Protein AF-A0A6V7JXR1-F1 (afdb_monomer_lite)

Sequence (118 aa):
LPGAPGLMGMPGVDGLPGLRGERGEDGPPGITGQDGRPGPPGPQGPRGYTGSQGAPGFQGPPGEDAPPGPGPKSRGFHFARHSQSEMIPLCPRGTVKMWDGFSLLHIMGNSHPWAQDL

Organism: NCBI:txid1563983

InterPro domains:
  IPR001442 Collagen IV, non-collagenous [PF01413] (78-118)
  IPR001442 Collagen IV, non-collagenous [PS51403] (76-118)
  IPR008160 Collagen triple helix repeat [PF01391] (12-69)
  IPR016187 C-type lectin fold [SSF56436] (74-118)
  IPR036954 Collagen IV, non-collagenous domain superfamily [G3DSA:2.170.240.10] (73-118)
  IPR050149 Collagen superfamily [PTHR24023] (2-70)

pLDDT: mean 85.8, std 10.22, range [51.34, 97.69]

Secondary structure (DSSP, 8-state):
-PPPPPPPPPPPPPPPPPPPPPPPPPPPPPPPPPPPPPPPPPPPPPPPPPPPPPPPPPPPPPPPPPPPPPPPPP---------SSSSPPPPPTT-----------EEEETTEEEEPP-

Structure (mmCIF, N/CA/C/O backbone):
data_AF-A0A6V7JXR1-F1
#
_entry.id   AF-A0A6V7JXR1-F1
#
loop_
_atom_site.group_PDB
_atom_site.id
_atom_site.type_symbol
_atom_site.label_atom_id
_atom_site.label_alt_id
_atom_site.label_comp_id
_atom_site.label_asym_id
_atom_site.label_entity_id
_atom_site.label_seq_id
_atom_site.pdbx_PDB_ins_code
_atom_site.Cartn_x
_atom_site.Cartn_y
_atom_site.Cartn_z
_atom_site.occupancy
_atom_site.B_iso_or_equiv
_atom_site.auth_seq_id
_atom_site.auth_comp_id
_atom_site.auth_asym_id
_atom_site.auth_atom_id
_atom_site.pdbx_PDB_model_num
ATOM 1 N N . LEU A 1 1 ? 58.995 15.374 -169.974 1.00 58.78 1 LEU A N 1
ATOM 2 C CA . LEU A 1 1 ? 59.834 14.205 -169.623 1.00 58.78 1 LEU A CA 1
ATOM 3 C C . LEU A 1 1 ? 60.192 14.318 -168.141 1.00 58.78 1 LEU A C 1
ATOM 5 O O . LEU A 1 1 ? 60.708 15.370 -167.779 1.00 58.78 1 LEU A O 1
ATOM 9 N N . PRO A 1 2 ? 59.849 13.340 -167.283 1.00 51.34 2 PRO A N 1
ATOM 10 C CA . PRO A 1 2 ? 60.219 13.355 -165.863 1.00 51.34 2 PRO A CA 1
ATOM 11 C C . PRO A 1 2 ? 61.742 13.228 -165.673 1.00 51.34 2 PRO A C 1
ATOM 13 O O . PRO A 1 2 ? 62.398 12.540 -166.453 1.00 51.34 2 PRO A O 1
ATOM 16 N N . GLY A 1 3 ? 62.290 13.922 -164.668 1.00 59.38 3 GLY A N 1
ATOM 17 C CA . GLY A 1 3 ? 63.732 14.067 -164.424 1.00 59.38 3 GLY A CA 1
ATOM 18 C C . GLY A 1 3 ? 64.395 12.873 -163.729 1.00 59.38 3 GLY A C 1
ATOM 19 O O . GLY A 1 3 ? 63.743 12.107 -163.022 1.00 59.38 3 GLY A O 1
ATOM 20 N N . ALA A 1 4 ? 65.712 12.737 -163.919 1.00 65.75 4 ALA A N 1
ATOM 21 C CA . ALA A 1 4 ? 66.526 11.763 -163.198 1.00 65.75 4 ALA A CA 1
ATOM 22 C C . ALA A 1 4 ? 66.590 12.134 -161.700 1.00 65.75 4 ALA A C 1
ATOM 24 O O . ALA A 1 4 ? 66.831 13.304 -161.387 1.00 65.75 4 ALA A O 1
ATOM 25 N N . PRO A 1 5 ? 66.373 11.184 -160.772 1.00 69.50 5 PRO A N 1
ATOM 26 C CA . PRO A 1 5 ? 66.437 11.461 -159.340 1.00 69.50 5 PRO A CA 1
ATOM 27 C C . PRO A 1 5 ? 67.818 11.971 -158.918 1.00 69.50 5 PRO A C 1
ATOM 29 O O . PRO A 1 5 ? 68.842 11.476 -159.391 1.00 69.50 5 PRO A O 1
ATOM 32 N N . GLY A 1 6 ? 67.842 12.942 -158.002 1.00 72.75 6 GLY A N 1
ATOM 33 C CA . GLY A 1 6 ? 69.082 13.403 -157.382 1.00 72.75 6 GLY A CA 1
ATOM 34 C C . GLY A 1 6 ? 69.777 12.268 -156.626 1.00 72.75 6 GLY A C 1
ATOM 35 O O . GLY A 1 6 ? 69.119 11.436 -156.000 1.00 72.75 6 GLY A O 1
ATOM 36 N N . LEU A 1 7 ? 71.110 12.235 -156.693 1.00 71.62 7 LEU A N 1
ATOM 37 C CA . LEU A 1 7 ? 71.924 11.293 -155.924 1.00 71.62 7 LEU A CA 1
ATOM 38 C C . LEU A 1 7 ? 71.682 11.497 -154.424 1.00 71.62 7 LEU A C 1
ATOM 40 O O . LEU A 1 7 ? 71.656 12.624 -153.929 1.00 71.62 7 LEU A O 1
ATOM 44 N N . MET A 1 8 ? 71.492 10.389 -153.713 1.00 68.38 8 MET A N 1
ATOM 45 C CA . MET A 1 8 ? 71.222 10.385 -152.279 1.00 68.38 8 MET A CA 1
ATOM 46 C C . MET A 1 8 ? 72.447 10.890 -151.509 1.00 68.38 8 MET A C 1
ATOM 48 O O . MET A 1 8 ? 73.565 10.438 -151.758 1.00 68.38 8 MET A O 1
ATOM 52 N N . GLY A 1 9 ? 72.238 11.823 -150.578 1.00 74.56 9 GLY A N 1
ATOM 53 C CA . GLY A 1 9 ? 73.297 12.286 -149.683 1.00 74.56 9 GLY A CA 1
ATOM 54 C C . GLY A 1 9 ? 73.827 11.141 -148.818 1.00 74.56 9 GLY A C 1
ATOM 55 O O . GLY A 1 9 ? 73.065 10.261 -148.419 1.00 74.56 9 GLY A O 1
ATOM 56 N N . MET A 1 10 ? 75.132 11.142 -148.539 1.00 75.56 10 MET A N 1
ATOM 57 C CA . MET A 1 10 ? 75.728 10.156 -147.637 1.00 75.56 10 MET A CA 1
ATOM 58 C C . MET A 1 10 ? 75.126 10.282 -146.228 1.00 75.56 10 MET A C 1
ATOM 60 O O . MET A 1 10 ? 74.868 11.408 -145.790 1.00 75.56 10 MET A O 1
ATOM 64 N N . PRO A 1 11 ? 74.912 9.166 -145.506 1.00 74.12 11 PRO A N 1
ATOM 65 C CA . PRO A 1 11 ? 74.471 9.222 -144.117 1.00 74.12 11 PRO A CA 1
ATOM 66 C C . PRO A 1 11 ? 75.457 10.020 -143.256 1.00 74.12 11 PRO A C 1
ATOM 68 O O . PRO A 1 11 ? 76.671 9.929 -143.447 1.00 74.12 11 PRO A O 1
ATOM 71 N N . GLY A 1 12 ? 74.934 10.799 -142.307 1.00 75.00 12 GLY A N 1
ATOM 72 C CA . GLY A 1 12 ? 75.764 11.469 -141.307 1.00 75.00 12 GLY A CA 1
ATOM 73 C C . GLY A 1 12 ? 76.492 10.456 -140.420 1.00 75.00 12 GLY A C 1
ATOM 74 O O . GLY A 1 12 ? 76.003 9.349 -140.213 1.00 75.00 12 GLY A O 1
ATOM 75 N N . VAL A 1 13 ? 77.663 10.833 -139.905 1.00 75.94 13 VAL A N 1
ATOM 76 C CA . VAL A 1 13 ? 78.396 10.031 -138.913 1.00 75.94 13 VAL A CA 1
ATOM 77 C C . VAL A 1 13 ? 77.637 10.000 -137.585 1.00 75.94 13 VAL A C 1
ATOM 79 O O . VAL A 1 13 ? 77.069 11.014 -137.173 1.00 75.94 13 VAL A O 1
ATOM 82 N N . ASP A 1 14 ? 77.648 8.851 -136.909 1.00 72.88 14 ASP A N 1
ATOM 83 C CA . ASP A 1 14 ? 77.016 8.706 -135.598 1.00 72.88 14 ASP A CA 1
ATOM 84 C C . ASP A 1 14 ? 77.677 9.630 -134.564 1.00 72.88 14 ASP A C 1
ATOM 86 O O . ASP A 1 14 ? 78.900 9.803 -134.531 1.00 72.88 14 ASP A O 1
ATOM 90 N N . GLY A 1 15 ? 76.858 10.237 -133.703 1.00 74.12 15 GLY A N 1
ATOM 91 C CA . GLY A 1 15 ? 77.343 11.077 -132.610 1.00 74.12 15 GLY A CA 1
ATOM 92 C C . GLY A 1 15 ? 78.095 10.263 -131.552 1.00 74.12 15 GLY A C 1
ATOM 93 O O . GLY A 1 15 ? 77.755 9.112 -131.280 1.00 74.12 15 GLY A O 1
ATOM 94 N N . LEU A 1 16 ? 79.104 10.869 -130.918 1.00 76.38 16 LEU A N 1
ATOM 95 C CA . LEU A 1 16 ? 79.802 10.253 -129.785 1.00 76.38 16 LEU A CA 1
ATOM 96 C C . LEU A 1 16 ? 78.818 9.959 -128.633 1.00 76.38 16 LEU A C 1
ATOM 98 O O . LEU A 1 16 ? 77.954 10.796 -128.354 1.00 76.38 16 LEU A O 1
ATOM 102 N N . PRO A 1 17 ? 78.954 8.821 -127.921 1.00 72.75 17 PRO A N 1
ATOM 103 C CA . PRO A 1 17 ? 78.152 8.555 -126.732 1.00 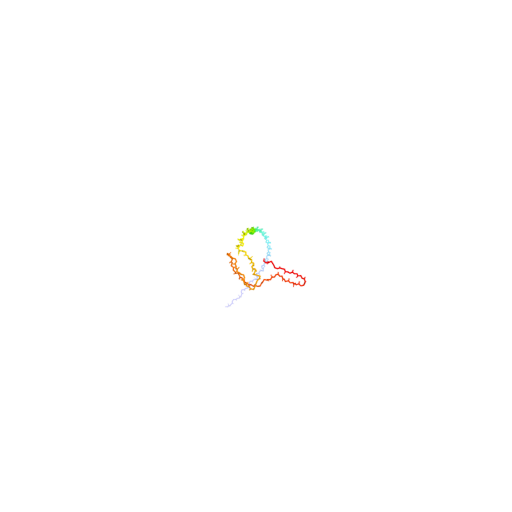72.75 17 PRO A CA 1
ATOM 104 C C . PRO A 1 17 ? 78.342 9.648 -125.674 1.00 72.75 17 PRO A C 1
ATOM 106 O O . PRO A 1 17 ? 79.464 10.087 -125.416 1.00 72.75 17 PRO A O 1
ATOM 109 N N . GLY A 1 18 ? 77.246 10.071 -125.040 1.00 75.69 18 GLY A N 1
ATOM 110 C CA . GLY A 1 18 ? 77.292 11.057 -123.961 1.00 75.69 18 GLY A CA 1
ATOM 111 C C . GLY A 1 18 ? 78.087 10.555 -122.750 1.00 75.69 18 GLY A C 1
ATOM 112 O O . GLY A 1 18 ? 78.067 9.366 -122.427 1.00 75.69 18 GLY A O 1
ATOM 113 N N . LEU A 1 19 ? 78.780 11.468 -122.065 1.00 76.19 19 LEU A N 1
ATOM 114 C CA . LEU A 1 19 ? 79.487 11.163 -120.820 1.00 76.19 19 LEU A CA 1
ATOM 115 C C . LEU A 1 19 ? 78.500 10.694 -119.740 1.00 76.19 19 LEU A C 1
ATOM 117 O O . LEU A 1 19 ? 77.385 11.205 -119.626 1.00 76.19 19 LEU A O 1
ATOM 121 N N . ARG A 1 20 ? 78.918 9.716 -118.928 1.00 72.31 20 ARG A N 1
ATOM 122 C CA . ARG A 1 20 ? 78.123 9.230 -117.795 1.00 72.31 20 ARG A CA 1
ATOM 123 C C . ARG A 1 20 ? 78.013 10.338 -116.746 1.00 72.31 20 ARG A C 1
ATOM 125 O O . ARG A 1 20 ? 79.034 10.874 -116.332 1.00 72.31 20 ARG A O 1
ATOM 132 N N . GLY A 1 21 ? 76.791 10.648 -116.312 1.00 76.12 21 GLY A N 1
ATOM 133 C CA . GLY A 1 21 ? 76.558 11.649 -115.268 1.00 76.12 21 GLY A CA 1
ATOM 134 C C . GLY A 1 21 ? 77.229 11.275 -113.943 1.00 76.12 21 GLY A C 1
ATOM 135 O O . GLY A 1 21 ? 77.315 10.092 -113.596 1.00 76.12 21 GLY A O 1
ATOM 136 N N . GLU A 1 22 ? 77.707 12.284 -113.217 1.00 78.06 22 GLU A N 1
ATOM 137 C CA . GLU A 1 22 ? 78.297 12.112 -111.889 1.00 78.06 22 GLU A CA 1
ATOM 138 C C . GLU A 1 22 ? 77.253 11.628 -110.873 1.00 78.06 22 GLU A C 1
ATOM 140 O O . GLU A 1 22 ? 76.052 11.884 -111.000 1.00 78.06 22 GLU A O 1
ATOM 145 N N . ARG A 1 23 ? 77.709 10.881 -109.861 1.00 75.88 23 ARG A N 1
ATOM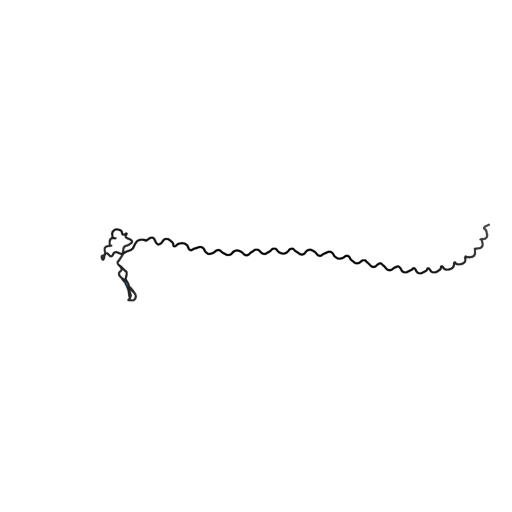 146 C CA . ARG A 1 23 ? 76.847 10.430 -108.763 1.00 75.88 23 ARG A CA 1
ATOM 147 C C . ARG A 1 23 ? 76.514 11.638 -107.885 1.00 75.88 23 ARG A C 1
ATOM 149 O O . ARG A 1 23 ? 77.427 12.342 -107.475 1.00 75.88 23 ARG A O 1
ATOM 156 N N . GLY A 1 24 ? 75.232 11.847 -107.586 1.00 75.75 24 GLY A N 1
ATOM 157 C CA . GLY A 1 24 ? 74.810 12.895 -106.652 1.00 75.75 24 GLY A CA 1
ATOM 158 C C . GLY A 1 24 ? 75.378 12.679 -105.246 1.00 75.75 24 GLY A C 1
ATOM 159 O O . GLY A 1 24 ? 75.601 11.537 -104.842 1.00 75.75 24 GLY A O 1
ATOM 160 N N . GLU A 1 25 ? 75.621 13.774 -104.526 1.00 80.69 25 GLU A N 1
ATOM 161 C CA . GLU A 1 25 ? 76.102 13.741 -103.142 1.00 80.69 25 GLU A CA 1
ATOM 162 C C . GLU A 1 25 ? 75.038 13.190 -102.181 1.00 80.69 25 GLU A C 1
ATOM 164 O O . GLU A 1 25 ? 73.832 13.332 -102.412 1.00 80.69 25 GLU A O 1
ATOM 169 N N . ASP A 1 26 ? 75.491 12.570 -101.089 1.00 79.81 26 ASP A N 1
ATOM 170 C CA . ASP A 1 26 ? 74.603 12.106 -100.027 1.00 79.81 26 ASP A CA 1
ATOM 171 C C . ASP A 1 26 ? 73.959 13.302 -99.309 1.00 79.81 26 ASP A C 1
ATOM 173 O O . ASP A 1 26 ? 74.595 14.325 -99.048 1.00 79.81 26 ASP A O 1
ATOM 177 N N . GLY A 1 27 ? 72.675 13.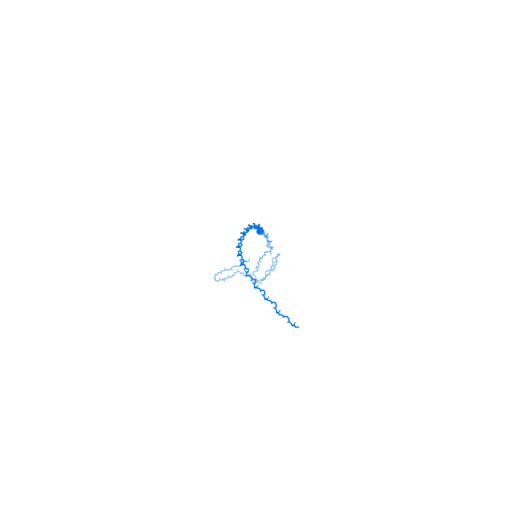172 -98.970 1.00 77.00 27 GLY A N 1
ATOM 178 C CA . GLY A 1 27 ? 71.956 14.211 -98.237 1.00 77.00 27 GLY A CA 1
ATOM 179 C C . GLY A 1 27 ? 72.503 14.408 -96.814 1.00 77.00 27 GLY A C 1
ATOM 180 O O . GLY A 1 27 ? 73.012 13.460 -96.210 1.00 77.00 27 GLY A O 1
ATOM 181 N N . PRO A 1 28 ? 72.378 15.616 -96.235 1.00 78.88 28 PRO A N 1
ATOM 182 C CA . PRO A 1 28 ? 72.836 15.872 -94.875 1.00 78.88 28 PRO A CA 1
ATOM 183 C C . PRO A 1 28 ? 72.040 15.054 -93.837 1.00 78.88 28 PRO A C 1
ATOM 185 O O . PRO A 1 28 ? 70.859 14.764 -94.057 1.00 78.88 28 PRO A O 1
ATOM 188 N N . PRO A 1 29 ? 72.643 14.715 -92.678 1.00 78.75 29 PRO A N 1
ATOM 189 C CA . PRO A 1 29 ? 71.931 14.065 -91.582 1.00 78.75 29 PRO A CA 1
ATOM 190 C C . PRO A 1 29 ? 70.743 14.901 -91.092 1.00 78.75 29 PRO A C 1
ATOM 192 O O . PRO A 1 29 ? 70.808 16.130 -91.036 1.00 78.75 29 PRO A O 1
ATOM 195 N N . GLY A 1 30 ? 69.664 14.226 -90.692 1.00 77.62 30 GLY A N 1
ATOM 196 C CA . GLY A 1 30 ? 68.509 14.879 -90.079 1.00 77.62 30 GLY A CA 1
ATOM 197 C C . GLY A 1 30 ? 68.851 15.515 -88.727 1.00 77.62 30 GLY A C 1
ATOM 198 O O . GLY A 1 30 ? 69.715 15.034 -87.997 1.00 77.62 30 GLY A O 1
ATOM 199 N N . ILE A 1 31 ? 68.152 16.597 -88.383 1.00 77.88 31 ILE A N 1
ATOM 200 C CA . ILE A 1 31 ? 68.303 17.283 -87.094 1.00 77.88 31 ILE A CA 1
ATOM 201 C C . ILE A 1 31 ? 67.777 16.421 -85.933 1.00 77.88 31 ILE A C 1
ATOM 203 O O . ILE A 1 31 ? 66.711 15.813 -86.033 1.00 77.88 31 ILE A O 1
ATOM 207 N N . THR A 1 32 ? 68.503 16.394 -84.811 1.00 78.38 32 THR A N 1
ATOM 208 C CA . THR A 1 32 ? 68.045 15.753 -83.567 1.00 78.38 32 THR A CA 1
ATOM 209 C C . THR A 1 32 ? 66.816 16.486 -83.021 1.00 78.38 32 THR A C 1
ATOM 211 O O . THR A 1 32 ? 66.798 17.716 -82.957 1.00 78.38 32 THR A O 1
ATOM 214 N N . GLY A 1 33 ? 65.779 15.736 -82.635 1.00 78.44 33 GLY A N 1
ATOM 215 C CA . GLY A 1 33 ? 64.562 16.301 -82.045 1.00 78.44 33 GLY A CA 1
ATOM 216 C C . GLY A 1 33 ? 64.836 17.012 -80.717 1.00 78.44 33 GLY A C 1
ATOM 217 O O . GLY A 1 33 ? 65.744 16.632 -79.985 1.00 78.44 33 GLY A O 1
ATOM 218 N N . GLN A 1 34 ? 64.055 18.051 -80.409 1.00 82.12 34 GLN A N 1
ATOM 219 C CA . GLN A 1 34 ? 64.161 18.759 -79.129 1.00 82.12 34 GLN A CA 1
ATOM 220 C C . GLN A 1 34 ? 63.648 17.895 -77.971 1.00 82.12 34 GLN A C 1
ATOM 222 O O . GLN A 1 34 ? 62.694 17.132 -78.141 1.00 82.12 34 GLN A O 1
ATOM 227 N N . ASP A 1 35 ? 64.242 18.075 -76.789 1.00 81.94 35 ASP A N 1
ATOM 228 C CA . ASP A 1 35 ? 63.784 17.434 -75.558 1.00 81.94 35 ASP A CA 1
ATOM 229 C C . ASP A 1 35 ? 62.327 17.805 -75.242 1.00 81.94 35 ASP A C 1
ATOM 231 O O . ASP A 1 35 ? 61.879 18.944 -75.425 1.00 81.94 35 ASP A O 1
ATOM 235 N N . GLY A 1 36 ? 61.569 16.824 -74.749 1.00 80.56 36 GLY A N 1
ATOM 236 C CA . GLY A 1 36 ? 60.185 17.024 -74.331 1.00 80.56 36 GLY A CA 1
ATOM 237 C C . GLY A 1 36 ? 60.080 18.001 -73.158 1.00 80.56 36 GLY A C 1
ATOM 238 O O . GLY A 1 36 ? 60.929 18.032 -72.268 1.00 80.56 36 GLY A O 1
ATOM 239 N N . ARG A 1 37 ? 59.010 18.803 -73.128 1.00 86.62 37 ARG A N 1
ATOM 240 C CA . ARG A 1 37 ? 58.758 19.724 -72.008 1.00 86.62 37 ARG A CA 1
ATOM 241 C C . ARG A 1 37 ? 58.497 18.947 -70.705 1.00 86.62 37 ARG A C 1
ATOM 243 O O . ARG A 1 37 ? 57.869 17.888 -70.766 1.00 86.62 37 ARG A O 1
ATOM 250 N N . PRO A 1 38 ? 58.895 19.486 -69.532 1.00 85.62 38 PRO A N 1
ATOM 251 C CA . PRO A 1 38 ? 58.520 18.919 -68.241 1.00 85.62 38 PRO A CA 1
ATOM 252 C C . PRO A 1 38 ? 57.001 18.767 -68.106 1.00 85.62 38 PRO A C 1
ATOM 254 O O . PRO A 1 38 ? 56.238 19.614 -68.578 1.00 85.62 38 PRO A O 1
ATOM 257 N N . GLY A 1 39 ? 56.570 17.689 -67.449 1.00 86.88 39 GLY A N 1
ATOM 258 C CA . GLY A 1 39 ? 55.155 17.444 -67.179 1.00 86.88 39 GLY A CA 1
ATOM 259 C C . GLY A 1 39 ? 54.541 18.496 -66.242 1.00 86.88 39 GLY A C 1
ATOM 260 O O . GLY A 1 39 ? 55.265 19.165 -65.499 1.00 86.88 39 GLY A O 1
ATOM 261 N N . PRO A 1 40 ? 53.207 18.659 -66.259 1.00 90.19 40 PRO A N 1
ATOM 262 C CA . PRO A 1 40 ? 52.525 19.581 -65.359 1.00 90.19 40 PRO A CA 1
ATOM 263 C C . PRO A 1 40 ? 52.627 19.129 -63.888 1.00 90.19 40 PRO A C 1
ATOM 265 O O . PRO A 1 40 ? 52.783 17.933 -63.623 1.00 90.19 40 PRO A O 1
ATOM 268 N N . PRO A 1 41 ? 52.495 20.058 -62.918 1.00 88.19 41 PRO A N 1
ATOM 269 C CA . PRO A 1 41 ? 52.380 19.715 -61.503 1.00 88.19 41 PRO A CA 1
ATOM 270 C C . PRO A 1 41 ? 51.215 18.755 -61.233 1.00 88.19 41 PRO A C 1
ATOM 272 O O . PRO A 1 41 ? 50.173 18.822 -61.887 1.00 88.19 41 PRO A O 1
ATOM 275 N N . GLY A 1 42 ? 51.384 17.882 -60.238 1.00 89.75 42 GLY A N 1
ATOM 276 C CA . GLY A 1 42 ? 50.327 16.972 -59.800 1.00 89.75 42 GLY A CA 1
ATOM 277 C C . GLY A 1 42 ? 49.121 17.704 -59.185 1.00 89.75 42 GLY A C 1
ATOM 278 O O . GLY A 1 42 ? 49.242 18.857 -58.761 1.00 89.75 42 GLY A O 1
ATOM 279 N N . PRO A 1 43 ? 47.950 17.047 -59.116 1.00 92.25 43 PRO A N 1
ATOM 280 C CA . PRO A 1 43 ? 46.747 17.630 -58.528 1.00 92.25 43 PRO A CA 1
ATOM 281 C C . PRO A 1 43 ? 46.890 17.849 -57.013 1.00 92.25 43 PRO A C 1
ATOM 283 O O . PRO A 1 43 ? 47.639 17.149 -56.330 1.00 92.25 43 PRO A O 1
ATOM 286 N N . GLN A 1 44 ? 46.126 18.806 -56.476 1.00 89.56 44 GLN A N 1
ATOM 287 C CA . GLN A 1 44 ? 46.034 19.033 -55.034 1.00 89.56 44 GLN A CA 1
ATOM 288 C C . GLN A 1 44 ? 45.426 17.807 -54.332 1.00 89.56 44 GLN A C 1
ATOM 290 O O . GLN A 1 44 ? 44.471 17.208 -54.827 1.00 89.56 44 GLN A O 1
ATOM 295 N N . GLY A 1 45 ? 45.970 17.445 -53.167 1.00 88.88 45 GLY A N 1
ATOM 296 C CA . GLY A 1 45 ? 45.444 16.348 -52.355 1.00 88.88 45 GLY A CA 1
ATOM 297 C C . GLY A 1 45 ? 44.017 16.610 -51.841 1.00 88.88 45 GLY A C 1
ATOM 298 O O . GLY A 1 45 ? 43.588 17.763 -51.755 1.00 88.88 45 GLY A O 1
ATOM 299 N N . PRO A 1 46 ? 43.267 15.553 -51.482 1.00 90.38 46 PRO A N 1
ATOM 300 C CA . PRO A 1 46 ? 41.901 15.688 -50.986 1.00 90.38 46 PRO A CA 1
ATOM 301 C C . PRO A 1 46 ? 41.846 16.420 -49.638 1.00 90.38 46 PRO A C 1
ATOM 303 O O . PRO A 1 46 ? 42.777 16.372 -48.832 1.00 90.38 46 PRO A O 1
ATOM 306 N N . ARG A 1 47 ? 40.711 17.076 -49.371 1.00 87.31 47 ARG A N 1
ATOM 307 C CA . ARG A 1 47 ? 40.430 17.717 -48.080 1.00 87.31 47 ARG A CA 1
ATOM 308 C C . ARG A 1 47 ? 40.352 16.659 -46.972 1.00 87.31 47 ARG A C 1
ATOM 310 O O . ARG A 1 47 ? 39.775 15.595 -47.175 1.00 87.31 47 ARG A O 1
ATOM 317 N N . GLY A 1 48 ? 40.899 16.973 -45.796 1.00 85.69 48 GLY A N 1
ATOM 318 C CA . GLY A 1 48 ? 40.794 16.109 -44.618 1.00 85.69 48 GLY A CA 1
ATOM 319 C C . GLY A 1 48 ? 39.345 15.905 -44.158 1.00 85.69 48 GLY A C 1
ATOM 320 O O . GLY A 1 48 ? 38.487 16.764 -44.376 1.00 85.69 48 GLY A O 1
ATOM 321 N N . TYR A 1 49 ? 39.084 14.766 -43.516 1.00 87.94 49 TYR A N 1
ATOM 322 C CA . TYR A 1 49 ? 37.763 14.414 -42.993 1.00 87.94 49 TYR A CA 1
ATOM 323 C C . TYR A 1 49 ? 37.328 15.325 -41.837 1.00 87.94 49 TYR A C 1
ATOM 325 O O . TYR A 1 49 ? 38.151 15.819 -41.063 1.00 87.94 49 TYR A O 1
ATOM 333 N N . THR A 1 50 ? 36.016 15.528 -41.705 1.00 87.38 50 THR A N 1
ATOM 334 C CA . THR A 1 50 ? 35.413 16.216 -40.557 1.00 87.38 50 THR A CA 1
ATOM 335 C C . THR A 1 50 ? 35.582 15.376 -39.289 1.00 87.38 50 THR A C 1
ATOM 337 O O . THR A 1 50 ? 35.464 14.152 -39.335 1.00 87.38 50 THR A O 1
ATOM 340 N N . GLY A 1 51 ? 35.859 16.032 -38.157 1.00 85.81 51 GLY A N 1
ATOM 341 C CA . GLY A 1 51 ? 35.950 15.370 -36.853 1.00 85.81 51 GLY A CA 1
ATOM 342 C C . GLY A 1 51 ? 34.645 14.673 -36.456 1.00 85.81 51 GLY A C 1
ATOM 343 O O . GLY A 1 51 ? 33.560 15.079 -36.873 1.00 85.81 51 GLY A O 1
ATOM 344 N N . SER A 1 52 ? 34.756 13.616 -35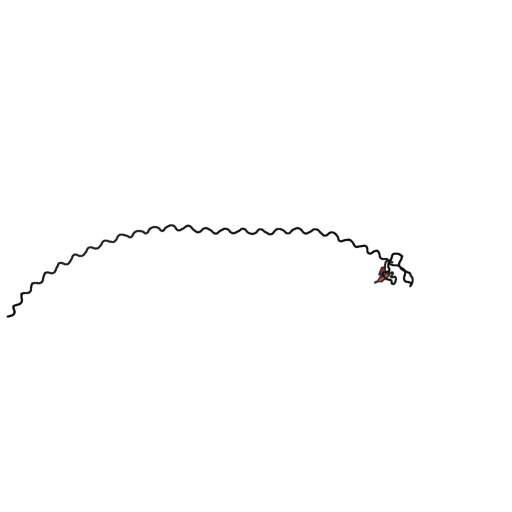.653 1.00 89.19 52 SER A N 1
ATOM 345 C CA . SER A 1 52 ? 33.612 12.858 -35.148 1.00 89.19 52 SER A CA 1
ATOM 346 C C . SER A 1 52 ? 32.783 13.672 -34.148 1.00 89.19 52 SER A C 1
ATOM 348 O O . SER A 1 52 ? 33.292 14.550 -33.450 1.00 89.19 52 SER A O 1
ATOM 350 N N . GLN A 1 53 ? 31.481 13.378 -34.081 1.00 88.75 53 GLN A N 1
ATOM 351 C CA . GLN A 1 53 ? 30.589 13.969 -33.086 1.00 88.75 53 GLN A CA 1
ATOM 352 C C . GLN A 1 53 ? 30.999 13.510 -31.677 1.00 88.75 53 GLN A C 1
ATOM 354 O O . GLN A 1 53 ? 31.335 12.343 -31.473 1.00 88.75 53 GLN A O 1
ATOM 359 N N . GLY A 1 54 ? 30.964 14.430 -30.709 1.00 88.50 54 GLY A N 1
ATOM 360 C CA . GLY A 1 54 ? 31.249 14.117 -29.309 1.00 88.50 54 GLY A CA 1
ATOM 361 C C . GLY A 1 54 ? 30.268 13.095 -28.723 1.00 88.50 54 GLY A C 1
ATOM 362 O O . GLY A 1 54 ? 29.133 12.969 -29.185 1.00 88.50 54 GLY A O 1
ATOM 363 N N . ALA A 1 55 ? 30.711 12.367 -27.697 1.00 91.81 55 ALA A N 1
ATOM 364 C CA . ALA A 1 55 ? 29.876 11.387 -27.010 1.00 91.81 55 ALA A CA 1
ATOM 365 C C . ALA A 1 55 ? 28.664 12.048 -26.313 1.00 91.81 55 ALA A C 1
ATOM 367 O O . ALA A 1 55 ? 28.759 13.206 -25.891 1.00 91.81 55 ALA A O 1
ATOM 368 N N . PRO A 1 56 ? 27.535 11.328 -26.156 1.00 91.62 56 PRO A N 1
ATOM 369 C CA . PRO A 1 56 ? 26.417 11.780 -25.332 1.00 91.62 56 PRO A CA 1
ATOM 370 C C . PRO A 1 56 ? 26.839 12.069 -23.884 1.00 91.62 56 PRO A C 1
ATOM 372 O O . PRO A 1 56 ? 27.757 11.440 -23.357 1.00 91.62 56 PRO A O 1
ATOM 375 N N . GLY A 1 57 ? 26.142 13.002 -23.231 1.00 91.56 57 GLY A N 1
ATOM 376 C CA . GLY A 1 57 ? 26.335 13.283 -21.807 1.00 91.56 57 GLY A CA 1
ATOM 377 C C . GLY A 1 57 ? 25.893 12.122 -20.907 1.00 91.56 57 GLY A C 1
ATOM 378 O O . GLY A 1 57 ? 25.127 11.251 -21.319 1.00 91.56 57 GLY A O 1
ATOM 379 N N . PHE A 1 58 ? 26.368 12.121 -19.660 1.00 93.25 58 PHE A N 1
ATOM 380 C CA . PHE A 1 58 ? 25.989 11.120 -18.661 1.00 93.25 58 PHE A CA 1
ATOM 381 C C . PHE A 1 58 ? 24.530 11.267 -18.209 1.00 93.25 58 PHE A C 1
ATOM 383 O O . PHE A 1 58 ? 23.966 12.362 -18.217 1.00 93.25 58 PHE A O 1
ATOM 390 N N . GLN A 1 59 ? 23.932 10.154 -17.777 1.00 93.31 59 GLN A N 1
ATOM 391 C CA . GLN A 1 59 ? 22.616 10.149 -17.141 1.00 93.31 59 GLN A CA 1
ATOM 392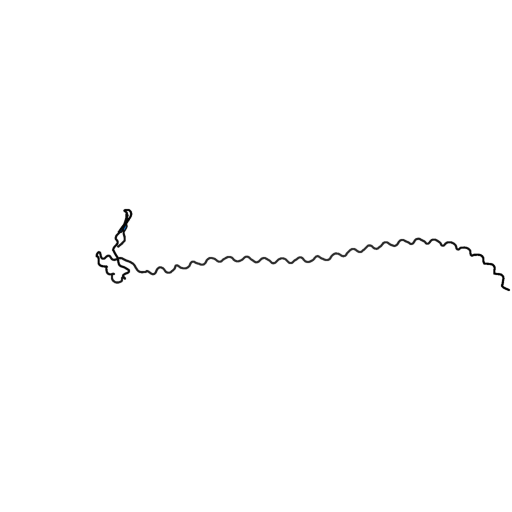 C C . GLN A 1 59 ? 22.669 10.897 -15.798 1.00 93.31 59 GLN A C 1
ATOM 394 O O . GLN A 1 59 ? 23.644 10.779 -15.056 1.00 93.31 59 GLN A O 1
ATOM 399 N N . GLY A 1 60 ? 21.620 11.666 -15.490 1.00 92.94 60 GLY A N 1
ATOM 400 C CA . GLY A 1 60 ? 21.483 12.337 -14.195 1.00 92.94 60 GLY A CA 1
ATOM 401 C C . GLY A 1 60 ? 21.281 11.350 -13.034 1.00 92.94 60 GLY A C 1
ATOM 402 O O . GLY A 1 60 ? 20.916 10.195 -13.268 1.00 92.94 60 GLY A O 1
ATOM 403 N N . PRO A 1 61 ? 21.506 11.785 -11.782 1.00 94.50 61 PRO A N 1
ATOM 404 C CA . PRO A 1 61 ? 21.278 10.943 -10.614 1.00 94.50 61 PRO A CA 1
ATOM 405 C C . PRO A 1 61 ? 19.785 10.591 -10.451 1.00 94.50 61 PRO A C 1
ATOM 407 O O . PRO A 1 61 ? 18.924 11.337 -10.927 1.00 94.50 61 PRO A O 1
ATOM 410 N N . PRO A 1 62 ? 19.461 9.478 -9.765 1.00 92.75 62 PRO A N 1
ATOM 411 C CA . PRO A 1 62 ? 18.094 9.178 -9.342 1.00 92.75 62 PRO A CA 1
ATOM 412 C C . PRO A 1 62 ? 17.479 10.321 -8.520 1.00 92.75 62 PRO A C 1
ATOM 414 O O . PRO A 1 62 ? 18.193 11.037 -7.818 1.00 92.75 62 PRO A O 1
ATOM 417 N N . GLY A 1 63 ? 16.156 10.481 -8.604 1.00 92.06 63 GLY A N 1
ATOM 418 C CA . GLY A 1 63 ? 15.420 11.424 -7.757 1.00 92.06 63 GLY A CA 1
ATOM 419 C C . GLY A 1 63 ? 15.409 10.995 -6.287 1.00 92.06 63 GLY A C 1
ATOM 420 O O . GLY A 1 63 ? 15.640 9.828 -5.979 1.00 92.06 63 GLY A O 1
ATOM 421 N N . GLU A 1 64 ? 15.136 11.942 -5.389 1.00 94.31 64 GLU A N 1
ATOM 422 C CA . GLU A 1 64 ? 14.988 11.665 -3.955 1.00 94.31 64 GLU A CA 1
ATOM 423 C C . GLU A 1 64 ? 13.741 10.815 -3.664 1.00 94.31 64 GLU A C 1
ATOM 425 O O . GLU A 1 64 ? 12.749 10.860 -4.399 1.00 94.31 64 GLU A O 1
ATOM 430 N N . ASP A 1 65 ? 13.790 10.053 -2.569 1.00 92.12 65 ASP A N 1
ATOM 431 C CA . ASP A 1 65 ? 12.656 9.259 -2.103 1.00 92.12 65 ASP A CA 1
ATOM 432 C C . ASP A 1 65 ? 11.458 10.151 -1.750 1.00 92.12 65 ASP A C 1
ATOM 434 O O . ASP A 1 65 ? 11.591 11.242 -1.189 1.00 92.12 65 ASP A O 1
ATOM 438 N N . ALA A 1 66 ? 10.252 9.658 -2.036 1.00 85.62 66 ALA A N 1
ATOM 439 C CA . ALA A 1 66 ? 9.033 10.334 -1.618 1.00 85.62 66 ALA A CA 1
ATOM 440 C C . ALA A 1 66 ? 8.917 10.344 -0.078 1.00 85.62 66 ALA A C 1
ATOM 442 O O . ALA A 1 66 ? 9.268 9.354 0.573 1.00 85.62 66 ALA A O 1
ATOM 443 N N . PRO A 1 67 ? 8.370 11.418 0.526 1.00 87.56 67 PRO A N 1
ATOM 444 C CA . PRO A 1 67 ? 8.101 11.435 1.957 1.00 87.56 67 PRO A CA 1
ATOM 445 C C . PRO A 1 67 ? 7.142 10.294 2.344 1.00 87.56 67 PRO A C 1
ATOM 447 O O . PRO A 1 67 ? 6.279 9.917 1.542 1.00 87.56 67 PRO A O 1
ATOM 450 N N . PRO A 1 68 ? 7.240 9.757 3.576 1.00 83.12 68 PRO A N 1
ATOM 451 C CA . PRO A 1 68 ? 6.318 8.738 4.060 1.00 83.12 68 PRO A CA 1
ATOM 452 C C . PRO A 1 68 ? 4.859 9.177 3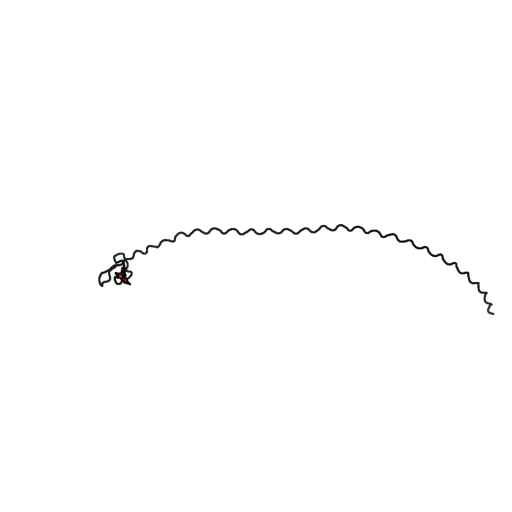.902 1.00 83.12 68 PRO A C 1
ATOM 454 O O . PRO A 1 68 ? 4.500 10.315 4.214 1.00 83.12 68 PRO A O 1
ATOM 457 N N . GLY A 1 69 ? 4.006 8.263 3.437 1.00 77.50 69 GLY A N 1
ATOM 458 C CA . GLY A 1 69 ? 2.569 8.513 3.359 1.00 77.50 69 GLY A CA 1
ATOM 459 C C . GLY A 1 69 ? 1.965 8.809 4.743 1.00 77.50 69 GLY A C 1
ATOM 460 O O . GLY A 1 69 ? 2.523 8.391 5.762 1.00 77.50 69 GLY A O 1
ATOM 461 N N . PRO A 1 70 ? 0.820 9.512 4.817 1.00 79.00 70 PRO A N 1
ATOM 462 C CA . PRO A 1 70 ? 0.146 9.757 6.086 1.00 79.00 70 PRO A CA 1
ATOM 463 C C . PRO A 1 70 ? -0.157 8.429 6.795 1.00 79.00 70 PRO A C 1
ATOM 465 O O . PRO A 1 70 ? -0.688 7.498 6.187 1.00 79.00 70 PRO A O 1
ATOM 468 N N . GLY A 1 71 ? 0.189 8.350 8.084 1.00 73.62 71 GLY A N 1
ATOM 469 C CA . GLY A 1 71 ? -0.047 7.167 8.910 1.00 73.62 71 GLY A CA 1
ATOM 470 C C . GLY A 1 71 ? -1.531 6.769 8.971 1.00 73.62 71 GLY A C 1
ATOM 471 O O . GLY A 1 71 ? -2.414 7.570 8.642 1.00 73.62 71 GLY A O 1
ATOM 472 N N . PRO A 1 72 ? -1.841 5.532 9.397 1.00 71.25 72 PRO A N 1
ATOM 473 C CA . PRO A 1 72 ? -3.216 5.058 9.458 1.00 71.25 72 PRO A CA 1
ATOM 474 C C . PRO A 1 72 ? -4.051 5.961 10.374 1.00 71.25 72 PRO A C 1
ATOM 476 O O . PRO A 1 72 ? -3.730 6.155 11.546 1.00 71.25 72 PRO A O 1
ATOM 479 N N . LYS A 1 73 ? -5.156 6.506 9.849 1.00 69.19 73 LYS A N 1
ATOM 480 C CA . LYS A 1 73 ? -6.158 7.186 10.678 1.00 69.19 73 LYS A CA 1
ATOM 481 C C . LYS A 1 73 ? -6.731 6.143 11.638 1.00 69.19 73 LYS A C 1
ATOM 483 O O . LYS A 1 73 ? -7.309 5.160 11.180 1.00 69.19 73 LYS A O 1
ATOM 488 N N . SER A 1 74 ? -6.527 6.331 12.942 1.00 68.31 74 SER A N 1
ATOM 489 C CA . SER A 1 74 ? -7.032 5.426 13.980 1.00 68.31 74 SER A CA 1
ATOM 490 C C . SER A 1 74 ? -8.518 5.125 13.746 1.00 68.31 74 SER A C 1
ATOM 492 O O . SER A 1 74 ? -9.346 6.035 13.755 1.00 68.31 74 SER A O 1
ATOM 494 N N . ARG A 1 75 ? -8.851 3.850 13.504 1.00 69.94 75 ARG A N 1
ATOM 495 C CA . ARG A 1 75 ? -10.229 3.360 13.303 1.00 69.94 75 ARG A CA 1
ATOM 496 C C . ARG A 1 75 ? -10.953 3.079 14.633 1.00 69.94 75 ARG A C 1
ATOM 498 O O . ARG A 1 75 ? -12.001 2.446 14.628 1.00 69.94 75 ARG A O 1
ATOM 505 N N . GLY A 1 76 ? -10.410 3.560 15.755 1.00 80.88 76 GLY A N 1
ATOM 506 C CA . GLY A 1 76 ? -10.873 3.222 17.101 1.00 80.88 76 GLY A CA 1
ATOM 507 C C . GLY A 1 76 ? -10.270 1.911 17.614 1.00 80.88 76 GLY A C 1
ATOM 508 O O . GLY A 1 76 ? -9.274 1.424 17.080 1.00 80.88 76 GLY A O 1
ATOM 509 N N . PHE A 1 77 ? -10.867 1.358 18.670 1.00 87.62 77 PHE A N 1
ATOM 510 C CA . PHE A 1 77 ? -10.499 0.074 19.268 1.00 87.62 77 PHE A CA 1
ATOM 511 C C . PHE A 1 77 ? -11.705 -0.871 19.260 1.00 87.62 77 PHE A C 1
ATOM 513 O O . PHE A 1 77 ? -12.852 -0.429 19.340 1.00 87.62 77 PHE A O 1
ATOM 520 N N . HIS A 1 78 ? -11.439 -2.171 19.167 1.00 91.94 78 HIS A N 1
ATOM 521 C CA . HIS A 1 78 ? -12.456 -3.217 19.233 1.00 91.94 78 HIS A CA 1
ATOM 522 C C . HIS A 1 78 ? -12.341 -3.945 20.573 1.00 91.94 78 HIS A C 1
ATOM 524 O O . HIS A 1 78 ? -11.237 -4.134 21.076 1.00 91.94 78 HIS A O 1
ATOM 530 N N . PHE A 1 79 ? -13.475 -4.351 21.134 1.00 94.25 79 PHE A N 1
ATOM 531 C CA . PHE A 1 79 ? -13.556 -5.161 22.348 1.00 94.25 79 PHE A CA 1
ATOM 532 C C . PHE A 1 79 ? -14.805 -6.047 22.271 1.00 94.25 79 PHE A C 1
ATOM 534 O O . PHE A 1 79 ? -15.753 -5.721 21.546 1.00 94.25 79 PHE A O 1
ATOM 541 N N . ALA A 1 80 ? -14.812 -7.153 23.010 1.00 95.81 80 ALA A N 1
ATOM 542 C CA . ALA A 1 80 ? -15.974 -8.019 23.159 1.00 95.81 80 ALA A CA 1
ATOM 543 C C . ALA A 1 80 ? -16.651 -7.776 24.516 1.00 95.81 80 ALA A C 1
ATOM 545 O O . ALA A 1 80 ? -16.057 -7.257 25.459 1.00 95.81 80 ALA A O 1
ATOM 546 N N . ARG A 1 81 ? -17.939 -8.111 24.619 1.00 96.69 81 ARG A N 1
ATOM 547 C CA . ARG A 1 81 ? -18.659 -8.126 25.895 1.00 96.69 81 ARG A CA 1
ATOM 548 C C . ARG A 1 81 ? -19.398 -9.446 26.011 1.00 96.69 81 ARG A C 1
ATOM 550 O O . ARG A 1 81 ? -20.160 -9.802 25.119 1.00 96.69 81 ARG A O 1
ATOM 557 N N . HIS A 1 82 ? -19.220 -10.120 27.139 1.00 97.06 82 HIS A N 1
ATOM 558 C CA . HIS A 1 82 ? -19.818 -11.419 27.420 1.00 97.06 82 HIS A CA 1
ATOM 559 C C . HIS A 1 82 ? -20.968 -11.246 28.415 1.00 97.06 82 HIS A C 1
ATOM 561 O O . HIS A 1 82 ? -20.792 -10.647 29.474 1.00 97.06 82 HIS A O 1
ATOM 567 N N . SER A 1 83 ? -22.168 -11.721 28.071 1.00 97.50 83 SER A N 1
ATOM 568 C CA . SER A 1 83 ? -23.341 -11.635 28.956 1.00 97.50 83 SER A CA 1
ATOM 569 C C . SER A 1 83 ? -23.362 -12.715 30.032 1.00 97.50 83 SER A C 1
ATOM 571 O O . SER A 1 83 ? -24.089 -12.564 31.010 1.00 97.50 83 SER A O 1
ATOM 573 N N . GLN A 1 84 ? -22.627 -13.814 29.817 1.00 97.69 84 GLN A N 1
ATOM 574 C CA . GLN A 1 84 ? -22.659 -15.022 30.652 1.00 97.69 84 GLN A CA 1
ATOM 575 C C . GLN A 1 84 ? -24.086 -15.584 30.826 1.00 97.69 84 GLN A C 1
ATOM 577 O O . GLN A 1 84 ? -24.407 -16.212 31.831 1.00 97.69 84 GLN A O 1
ATOM 582 N N . SER A 1 85 ? -24.950 -15.335 29.840 1.00 96.69 85 SER A N 1
ATOM 583 C CA . SER A 1 85 ? -26.336 -15.796 29.771 1.00 96.69 85 SER A CA 1
ATOM 584 C C . SER A 1 85 ? -26.745 -15.977 28.307 1.00 96.69 85 SER A C 1
ATOM 586 O O . SER A 1 85 ? -25.993 -15.634 27.396 1.00 96.69 85 SER A O 1
ATOM 588 N N . GLU A 1 86 ? -27.953 -16.480 28.065 1.00 95.62 86 GLU A N 1
ATOM 589 C CA . GLU A 1 86 ? -28.520 -16.582 26.712 1.00 95.62 86 GLU A CA 1
ATOM 590 C C . GLU A 1 86 ? -28.946 -15.219 26.136 1.00 95.62 86 GLU A C 1
ATOM 592 O O . GLU A 1 86 ? -29.249 -15.100 24.950 1.00 95.62 86 GLU A O 1
ATOM 597 N N . MET A 1 87 ? -28.962 -14.165 26.959 1.00 97.12 87 MET A N 1
ATOM 598 C CA . MET A 1 87 ? -29.314 -12.816 26.521 1.00 97.12 87 MET A CA 1
ATOM 599 C C . MET A 1 87 ? -28.129 -12.133 25.829 1.00 97.12 87 MET A C 1
ATOM 601 O O . MET A 1 87 ? -26.999 -12.171 26.318 1.00 97.12 87 MET A O 1
ATOM 605 N N . ILE A 1 88 ? -28.396 -11.433 24.724 1.00 97.25 88 ILE A N 1
ATOM 606 C CA . ILE A 1 88 ? -27.390 -10.638 24.003 1.00 97.25 88 ILE A CA 1
ATOM 607 C C . ILE A 1 88 ? -27.008 -9.406 24.850 1.00 97.25 88 ILE A C 1
ATOM 609 O O . ILE A 1 88 ? -27.890 -8.612 25.195 1.00 97.25 88 ILE A O 1
ATOM 613 N N . PRO A 1 89 ? -25.717 -9.187 25.179 1.00 96.75 89 PRO A N 1
ATOM 614 C CA . PRO A 1 89 ? -25.304 -8.045 25.987 1.00 96.75 89 PRO A CA 1
ATOM 615 C C . PRO A 1 89 ? -25.449 -6.726 25.216 1.00 96.75 89 PRO A C 1
ATOM 617 O O . PRO A 1 89 ? -25.197 -6.639 24.014 1.00 96.75 89 PRO A O 1
ATOM 620 N N . LEU A 1 90 ? -25.823 -5.663 25.929 1.00 96.00 90 LEU A N 1
ATOM 621 C CA . LEU A 1 90 ? -25.906 -4.317 25.361 1.00 96.00 90 LEU A CA 1
ATOM 622 C C . LEU A 1 90 ? -24.517 -3.678 25.240 1.00 96.00 90 LEU A C 1
ATOM 624 O O . LEU A 1 90 ? -23.663 -3.841 26.115 1.00 96.00 90 LEU A O 1
ATOM 628 N N . CYS A 1 91 ? -24.303 -2.892 24.187 1.00 96.00 91 CYS A N 1
ATOM 629 C CA . CYS A 1 91 ? -23.080 -2.108 24.024 1.00 96.00 91 CYS A CA 1
ATOM 630 C C . CYS A 1 91 ? -22.990 -1.003 25.099 1.00 96.00 91 CYS A C 1
ATOM 632 O O . CYS A 1 91 ? -23.992 -0.330 25.360 1.00 96.00 91 CYS A O 1
ATOM 634 N N . PRO A 1 92 ? -21.821 -0.796 25.740 1.00 95.94 92 PRO A N 1
ATOM 635 C CA . PRO A 1 92 ? -21.584 0.354 26.611 1.00 95.94 92 PRO A CA 1
ATOM 636 C C . PRO A 1 92 ? -21.840 1.694 25.906 1.00 95.94 92 PRO A C 1
ATOM 638 O O . PRO A 1 92 ? -21.735 1.806 24.682 1.00 95.94 92 PRO A O 1
ATOM 641 N N . ARG A 1 93 ? -22.139 2.742 26.684 1.00 94.50 93 ARG A N 1
ATOM 642 C CA . ARG A 1 93 ? -22.330 4.097 26.140 1.00 94.50 93 ARG A CA 1
ATOM 643 C C . ARG A 1 93 ? -21.081 4.544 25.372 1.00 94.50 93 ARG A C 1
ATOM 645 O O . ARG A 1 93 ? -19.970 4.360 25.854 1.00 94.50 93 ARG A O 1
ATOM 652 N N . GLY A 1 94 ? -21.280 5.152 24.203 1.00 89.94 94 GLY A N 1
ATOM 653 C CA . GLY A 1 94 ? -20.184 5.625 23.348 1.00 89.94 94 GLY A CA 1
ATOM 654 C C . GLY A 1 94 ? -19.549 4.547 22.465 1.00 89.94 94 GLY A C 1
ATOM 655 O O . GLY A 1 94 ? -18.491 4.788 21.896 1.00 89.94 94 GLY A O 1
ATOM 656 N N . THR A 1 95 ? -20.178 3.375 22.335 1.00 93.44 95 THR A N 1
ATOM 657 C CA . THR A 1 95 ? -19.699 2.273 21.485 1.00 93.44 95 THR A CA 1
ATOM 658 C C . THR A 1 95 ? -20.791 1.838 20.508 1.00 93.44 95 THR A C 1
ATOM 660 O O . THR A 1 95 ? -21.978 2.057 20.760 1.00 93.44 95 THR A O 1
ATOM 663 N N . VAL A 1 96 ? -20.399 1.255 19.373 1.00 91.88 96 VAL A N 1
ATOM 664 C CA . VAL A 1 96 ? -21.318 0.825 18.308 1.00 91.88 96 VAL A CA 1
ATOM 665 C C . VAL A 1 96 ? -21.240 -0.691 18.163 1.00 91.88 96 VAL A C 1
ATOM 667 O O . VAL A 1 96 ? -20.145 -1.250 18.110 1.00 91.88 96 VAL A O 1
ATOM 670 N N . LYS A 1 97 ? -22.396 -1.363 18.098 1.00 94.12 97 LYS A N 1
ATOM 671 C CA . LYS A 1 97 ? -22.454 -2.811 17.863 1.00 94.12 97 LYS A CA 1
ATOM 672 C C . LYS A 1 97 ? -21.979 -3.121 16.444 1.00 94.12 97 LYS A C 1
ATOM 674 O O . LYS A 1 97 ? -22.532 -2.578 15.493 1.00 94.12 97 LYS A O 1
ATOM 679 N N . MET A 1 98 ? -21.007 -4.023 16.314 1.00 93.25 98 MET A N 1
ATOM 680 C CA . MET A 1 98 ? -20.581 -4.551 15.014 1.00 93.25 98 MET A CA 1
ATOM 681 C C . MET A 1 98 ? -21.283 -5.874 14.679 1.00 93.25 98 MET A C 1
ATOM 683 O O . MET A 1 98 ? -21.852 -6.003 13.602 1.00 93.25 98 MET A O 1
ATOM 687 N N . TRP A 1 99 ? -21.280 -6.837 15.606 1.00 95.50 99 TRP A N 1
ATOM 688 C CA . TRP A 1 99 ? -21.984 -8.121 15.498 1.00 95.50 99 TRP A CA 1
ATOM 689 C C . TRP A 1 99 ? -22.302 -8.683 16.894 1.00 95.50 99 TRP A C 1
ATOM 691 O O . TRP A 1 99 ? -21.832 -8.152 17.905 1.00 95.50 99 TRP A O 1
ATOM 701 N N . ASP A 1 100 ? -23.093 -9.753 16.947 1.00 96.94 100 ASP A N 1
ATOM 702 C CA . ASP A 1 100 ? -23.297 -10.598 18.127 1.00 96.94 100 ASP A CA 1
ATOM 703 C C . ASP A 1 100 ? -23.073 -12.080 17.782 1.00 96.94 100 ASP A C 1
ATOM 705 O O . ASP A 1 100 ? -22.933 -12.445 16.614 1.00 96.94 100 ASP A O 1
ATOM 709 N N . GLY A 1 101 ? -22.917 -12.918 18.808 1.00 96.12 101 GLY A N 1
ATOM 710 C CA . GLY A 1 101 ? -22.587 -14.333 18.659 1.00 96.12 101 GLY A CA 1
ATOM 711 C C . GLY A 1 101 ? -22.369 -15.029 20.003 1.00 96.12 101 GLY A C 1
ATOM 712 O O . GLY A 1 101 ? -22.691 -14.487 21.061 1.00 96.12 101 GLY A O 1
ATOM 713 N N . PHE A 1 102 ? -21.802 -16.235 19.957 1.00 96.75 102 PHE A N 1
ATOM 714 C CA . PHE A 1 102 ? -21.496 -17.034 21.146 1.00 96.75 102 PHE A CA 1
ATOM 715 C C . PHE A 1 102 ? -20.093 -16.744 21.691 1.00 96.75 102 PHE A C 1
ATOM 717 O O . PHE A 1 102 ? -19.176 -16.400 20.950 1.00 96.75 102 PHE A O 1
ATOM 724 N N . SER A 1 103 ? -19.925 -16.908 23.005 1.00 97.12 103 SER A N 1
ATOM 725 C CA . SER A 1 103 ? -18.645 -16.699 23.692 1.00 97.12 103 SER A CA 1
ATOM 726 C C . SER A 1 103 ? -17.746 -17.928 23.537 1.00 97.12 103 SER A C 1
ATOM 728 O O . SER A 1 103 ? -17.947 -18.927 24.226 1.00 97.12 103 SER A O 1
ATOM 730 N N . LEU A 1 104 ? -16.767 -17.863 22.634 1.00 96.69 104 LEU A N 1
ATOM 731 C CA . LEU A 1 104 ? -15.741 -18.894 22.493 1.00 96.69 104 LEU A CA 1
ATOM 732 C C . LEU A 1 104 ? -14.625 -18.652 23.516 1.00 96.69 104 LEU A C 1
ATOM 734 O O . LEU A 1 104 ? -14.055 -17.571 23.555 1.00 96.69 104 LEU A O 1
ATOM 738 N N . LEU A 1 105 ? -14.302 -19.663 24.326 1.00 95.94 105 LEU A N 1
ATOM 739 C CA . LEU A 1 105 ? -13.214 -19.571 25.305 1.00 95.94 105 LEU A CA 1
ATOM 740 C C . LEU A 1 105 ? -11.902 -20.138 24.748 1.00 95.94 105 LEU A C 1
ATOM 742 O O . LEU A 1 105 ? -10.879 -19.461 24.708 1.00 95.94 105 LEU A O 1
ATOM 746 N N . HIS A 1 106 ? -11.919 -21.401 24.325 1.00 95.94 106 HIS A N 1
ATOM 747 C CA . HIS A 1 106 ? -10.756 -22.060 23.744 1.00 95.94 106 HIS A CA 1
ATOM 748 C C . HIS A 1 106 ? -11.175 -23.202 22.820 1.00 95.94 106 HIS A C 1
ATOM 750 O O . HIS A 1 106 ? -12.285 -23.729 22.918 1.00 95.94 106 HIS A O 1
ATOM 756 N N . ILE A 1 107 ? -10.258 -23.601 21.944 1.00 97.12 107 ILE A N 1
ATOM 757 C CA . ILE A 1 107 ? -10.358 -24.802 21.114 1.00 97.12 107 ILE A CA 1
ATOM 758 C C . ILE A 1 107 ? -9.209 -25.727 21.510 1.00 97.12 107 ILE A C 1
ATOM 760 O O . ILE A 1 107 ? -8.098 -25.263 21.754 1.00 97.12 107 ILE A O 1
ATOM 764 N N . MET A 1 108 ? -9.458 -27.034 21.574 1.00 97.00 108 MET A N 1
ATOM 765 C CA . MET A 1 108 ? -8.412 -28.038 21.760 1.00 97.00 108 MET A CA 1
ATOM 766 C C . MET A 1 108 ? -8.195 -28.804 20.456 1.00 97.00 108 MET A C 1
ATOM 768 O O . MET A 1 108 ? -9.132 -29.387 19.914 1.00 97.00 108 MET A O 1
ATOM 772 N N . GLY A 1 109 ? -6.958 -28.819 19.967 1.00 95.94 109 GLY A N 1
ATOM 773 C CA . GLY A 1 109 ? -6.563 -29.534 18.755 1.00 95.94 109 GLY A CA 1
ATOM 774 C C . GLY A 1 109 ? -5.294 -30.334 19.005 1.00 95.94 109 GLY A C 1
ATOM 775 O O . GLY A 1 109 ? -4.338 -29.807 19.563 1.00 95.94 109 GLY A O 1
ATOM 776 N N . ASN A 1 110 ? -5.284 -31.614 18.622 1.00 96.31 110 ASN A N 1
ATOM 777 C CA . ASN A 1 110 ? -4.140 -32.509 18.832 1.00 96.31 110 ASN A CA 1
ATOM 778 C C . ASN A 1 110 ? -3.592 -32.457 20.278 1.00 96.31 110 ASN A C 1
ATOM 780 O O . ASN A 1 110 ? -2.392 -32.305 20.496 1.00 96.31 110 ASN A O 1
ATOM 784 N N . SER A 1 111 ? -4.494 -32.493 21.265 1.00 95.19 111 SER A N 1
ATOM 785 C CA . SER A 1 111 ? -4.191 -32.388 22.705 1.00 95.19 111 SER A CA 1
ATOM 786 C C . SER A 1 111 ? -3.566 -31.061 23.176 1.00 95.19 111 SER A C 1
ATOM 788 O O . SER A 1 111 ? -3.080 -30.994 24.302 1.00 95.19 111 SER A O 1
ATOM 790 N N . HIS A 1 112 ? -3.598 -29.999 22.364 1.00 95.19 112 HIS A N 1
ATOM 791 C CA . HIS A 1 112 ? -3.098 -28.668 22.726 1.00 95.19 112 HIS A CA 1
ATOM 792 C C . HIS A 1 112 ? -4.239 -27.637 22.781 1.00 95.19 112 HIS A C 1
ATOM 794 O O . HIS A 1 112 ? -5.062 -27.603 21.860 1.00 95.19 112 HIS A O 1
ATOM 800 N N . PRO A 1 113 ? -4.310 -26.788 23.826 1.00 94.12 113 PRO A N 1
ATOM 801 C CA . PRO A 1 113 ? -5.311 -25.731 23.921 1.00 94.12 113 PRO A CA 1
ATOM 802 C C . PRO A 1 113 ? -4.872 -24.451 23.190 1.00 94.12 113 PRO A C 1
ATOM 804 O O . PRO A 1 113 ? -3.733 -24.005 23.319 1.00 94.12 113 PRO A O 1
ATOM 807 N N . TRP A 1 114 ? -5.809 -23.822 22.483 1.00 95.19 114 TRP A N 1
ATOM 808 C CA . TRP A 1 114 ? -5.687 -22.478 21.919 1.00 95.19 114 TRP A CA 1
ATOM 809 C C . TRP A 1 114 ? -6.819 -21.598 22.452 1.00 95.19 114 TRP A C 1
ATOM 811 O O . TRP A 1 114 ? -7.989 -21.856 22.164 1.00 95.19 114 TRP A O 1
ATOM 821 N N . ALA A 1 115 ? -6.481 -20.593 23.261 1.00 95.25 115 ALA A N 1
ATOM 822 C CA . ALA A 1 115 ? -7.446 -19.727 23.937 1.00 95.25 115 ALA A CA 1
ATOM 823 C C . ALA A 1 115 ? -7.611 -18.378 23.225 1.00 95.25 115 ALA A C 1
ATOM 825 O O . ALA A 1 115 ? -6.668 -17.867 22.617 1.00 95.25 115 ALA A O 1
ATOM 826 N N . GLN A 1 116 ? -8.811 -17.810 23.324 1.00 96.19 116 GLN A N 1
ATOM 827 C CA . GLN A 1 116 ? -9.120 -16.453 22.885 1.00 96.19 116 GLN A CA 1
ATOM 828 C C . GLN A 1 116 ? -9.156 -15.514 24.099 1.00 96.19 116 GLN A C 1
ATOM 830 O O . GLN A 1 116 ? -9.686 -15.881 25.145 1.00 96.19 116 GLN A O 1
ATOM 835 N N . ASP A 1 117 ? -8.589 -14.314 23.949 1.00 92.94 117 ASP A N 1
ATOM 836 C CA . ASP A 1 117 ? -8.735 -13.232 24.930 1.00 92.94 117 ASP A CA 1
ATOM 837 C C . ASP A 1 117 ? -10.173 -12.695 24.916 1.00 92.94 117 ASP A C 1
ATOM 839 O O . ASP A 1 117 ? -10.749 -12.514 23.836 1.00 92.94 117 ASP A O 1
ATOM 843 N N . LEU A 1 118 ? -10.746 -12.489 26.103 1.00 90.38 118 LEU A N 1
ATOM 844 C CA . LEU A 1 118 ? -12.151 -12.108 26.293 1.00 90.38 118 LEU A CA 1
ATOM 845 C C . LEU A 1 118 ? -12.301 -10.614 26.592 1.00 90.38 118 LEU A C 1
ATOM 847 O O . LEU A 1 118 ? -11.630 -10.135 27.531 1.00 90.38 118 LEU A O 1
#

Radius of gyration: 75.59 Å; chains: 1; bounding box: 109×52×200 Å

Foldseek 3Di:
DDDDDDDDDDDDDDDDDDDDDDDDDDDDDDDDDDDDDDDDDDDDDDDDDDDDDDDDDDDDDDDDDDDDDDDDDDPDDDDDDDPVDPDWDDDPPPDDDPDTDDDDAWDADPNDIDGDDD